Protein AF-G3CID5-F1 (afdb_monomer_lite)

Sequence (77 aa):
ARKSTGGKAPRKQLATKAARKSAPATGGVKKPHRYRPGTVALREIRRYQKSTELLIRKLPFQRLVREIAQDFKTDLR

Foldseek 3Di:
DDDDDDDDDPDDPPPPPPPPPPPPPPVPDDDDDDDDPPPVVVVVVVVCVVDDDDPDDDPVVVVVVQVVVCVVPNPDD

Secondary structure (DSSP, 8-state):
-PPPP----------------PPP-----PPPP-PPTTHHHHHHHHHHHH----SS-HHHHHHHHHHHHHHH-TT--

Organism: NCBI:txid689452

Radius of gyration: 41.52 Å; chains: 1; bounding box: 61×42×123 Å

pLDDT: mean 83.84, std 16.08, range [48.44, 98.62]

Structure (mmCIF, N/CA/C/O backbone):
data_AF-G3CID5-F1
#
_entry.id   AF-G3CID5-F1
#
loop_
_atom_site.group_PDB
_atom_site.id
_atom_site.type_symbol
_atom_site.label_atom_id
_atom_site.label_alt_id
_atom_site.label_comp_id
_atom_site.label_asym_id
_atom_site.label_entity_id
_atom_site.label_seq_id
_atom_site.pdbx_PDB_ins_code
_atom_site.Cartn_x
_atom_site.Cartn_y
_atom_site.Cartn_z
_atom_site.occupancy
_atom_site.B_iso_or_equiv
_atom_site.auth_seq_id
_atom_site.auth_comp_id
_atom_site.auth_asym_id
_atom_site.auth_atom_id
_atom_site.pdbx_PDB_model_num
ATOM 1 N N . ALA A 1 1 ? 40.938 30.680 -100.143 1.00 48.44 1 ALA A N 1
ATOM 2 C CA . ALA A 1 1 ? 39.710 29.856 -100.207 1.00 48.44 1 ALA A CA 1
ATOM 3 C C . ALA A 1 1 ? 39.167 29.627 -98.792 1.00 48.44 1 ALA A C 1
ATOM 5 O O . ALA A 1 1 ? 39.923 29.755 -97.839 1.00 48.44 1 ALA A O 1
ATOM 6 N N . ARG A 1 2 ? 37.850 29.431 -98.668 1.00 54.44 2 ARG A N 1
ATOM 7 C CA . ARG A 1 2 ? 36.988 29.712 -97.500 1.00 54.44 2 ARG A CA 1
ATOM 8 C C . ARG A 1 2 ? 37.315 28.926 -96.215 1.00 54.44 2 ARG A C 1
ATOM 10 O O . ARG A 1 2 ? 37.434 27.709 -96.252 1.00 54.44 2 ARG A O 1
ATOM 17 N N . LYS A 1 3 ? 37.309 29.627 -95.069 1.00 55.88 3 LYS A N 1
ATOM 18 C CA . LYS A 1 3 ? 37.055 29.047 -93.736 1.00 55.88 3 LYS A CA 1
ATOM 19 C C . LYS A 1 3 ? 35.574 28.652 -93.667 1.00 55.88 3 LYS A C 1
ATOM 21 O O . LYS A 1 3 ? 34.715 29.513 -93.854 1.00 55.88 3 LYS A O 1
ATOM 26 N N . SER A 1 4 ? 35.274 27.375 -93.443 1.00 62.81 4 SER A N 1
ATOM 27 C CA . SER A 1 4 ? 33.906 26.875 -93.293 1.00 62.81 4 SER A CA 1
ATOM 28 C C . SER A 1 4 ? 33.427 27.008 -91.850 1.00 62.81 4 SER A C 1
ATOM 30 O O . SER A 1 4 ? 34.073 26.550 -90.908 1.00 62.81 4 SER A O 1
ATOM 32 N N . THR A 1 5 ? 32.268 27.633 -91.712 1.00 59.50 5 THR A N 1
ATOM 33 C CA . THR A 1 5 ? 31.438 27.722 -90.517 1.00 59.50 5 THR A CA 1
ATOM 34 C C . THR A 1 5 ? 30.890 26.349 -90.122 1.00 59.50 5 THR A C 1
ATOM 36 O O . THR A 1 5 ? 30.417 25.586 -90.957 1.00 59.50 5 THR A O 1
ATOM 39 N N . GLY A 1 6 ? 30.915 26.051 -88.825 1.00 55.47 6 GLY A N 1
ATOM 40 C CA . GLY A 1 6 ? 30.298 24.857 -88.250 1.00 55.47 6 GLY A CA 1
ATOM 41 C C . GLY A 1 6 ? 29.941 25.115 -86.794 1.00 55.47 6 GLY A C 1
ATOM 42 O O . GLY A 1 6 ? 30.608 24.625 -85.888 1.00 55.47 6 GLY A O 1
ATOM 43 N N . GLY A 1 7 ? 28.941 25.971 -86.571 1.00 64.38 7 GLY A N 1
ATOM 44 C CA . GLY A 1 7 ? 28.463 26.329 -85.241 1.00 64.38 7 GLY A CA 1
ATOM 45 C C . GLY A 1 7 ? 27.936 25.104 -84.499 1.00 64.38 7 GLY A C 1
ATOM 46 O O . GLY A 1 7 ? 26.926 24.521 -84.883 1.00 64.38 7 GLY A O 1
ATOM 47 N N . LYS A 1 8 ? 28.610 24.728 -83.413 1.00 60.28 8 LYS A N 1
ATOM 48 C CA . LYS A 1 8 ? 28.131 23.727 -82.462 1.00 60.28 8 LYS A CA 1
ATOM 49 C C . LYS A 1 8 ? 27.728 24.465 -81.196 1.00 60.28 8 LYS A C 1
ATOM 51 O O . LYS A 1 8 ? 28.581 24.788 -80.382 1.00 60.28 8 LYS A O 1
ATOM 56 N N . ALA A 1 9 ? 26.441 24.774 -81.055 1.00 68.56 9 ALA A N 1
ATOM 57 C CA . ALA A 1 9 ? 25.896 25.307 -79.811 1.00 68.56 9 ALA A CA 1
ATOM 58 C C . ALA A 1 9 ? 25.625 24.138 -78.845 1.00 68.56 9 ALA A C 1
ATOM 60 O O . ALA A 1 9 ? 24.709 23.349 -79.097 1.00 68.56 9 ALA A O 1
ATOM 61 N N . PRO A 1 10 ? 26.366 23.981 -77.733 1.00 64.81 10 PRO A N 1
ATOM 62 C CA . PRO A 1 10 ? 26.021 23.003 -76.720 1.00 64.81 10 PRO A CA 1
ATOM 63 C C . PRO A 1 10 ? 24.953 23.607 -75.797 1.00 64.81 10 PRO A C 1
ATOM 65 O O . PRO A 1 10 ? 25.232 24.366 -74.877 1.00 64.81 10 PRO A O 1
ATOM 68 N N . ARG A 1 11 ? 23.700 23.291 -76.134 1.00 64.38 11 ARG A N 1
ATOM 69 C CA . ARG A 1 11 ? 22.546 23.009 -75.262 1.00 64.38 11 ARG A CA 1
ATOM 70 C C . ARG A 1 11 ? 22.644 23.514 -73.805 1.00 64.38 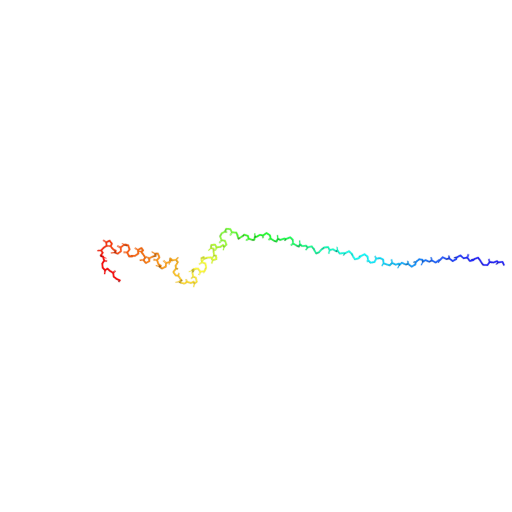11 ARG A C 1
ATOM 72 O O . ARG A 1 11 ? 23.333 22.917 -72.983 1.00 64.38 11 ARG A O 1
ATOM 79 N N . LYS A 1 12 ? 21.827 24.524 -73.461 1.00 64.50 12 LYS A N 1
ATOM 80 C CA . LYS A 1 12 ? 21.446 24.860 -72.071 1.00 64.50 12 LYS A CA 1
ATOM 81 C C . LYS A 1 12 ? 21.061 23.572 -71.330 1.00 64.50 12 LYS A C 1
ATOM 83 O O . LYS A 1 12 ? 20.047 22.956 -71.659 1.00 64.50 12 LYS A O 1
ATOM 88 N N . GLN A 1 13 ? 21.836 23.175 -70.323 1.00 63.56 13 GLN A N 1
ATOM 89 C CA . GLN A 1 13 ? 21.372 22.204 -69.337 1.00 63.56 13 GLN A CA 1
ATOM 90 C C . GLN A 1 13 ? 20.436 22.935 -68.375 1.00 63.56 13 GLN A C 1
ATOM 92 O O . GLN A 1 13 ? 20.867 23.597 -67.435 1.00 63.56 13 GLN A O 1
ATOM 97 N N . LEU A 1 14 ? 19.132 22.844 -68.634 1.00 61.56 14 LEU A N 1
ATOM 98 C CA . LEU A 1 14 ? 18.137 23.091 -67.600 1.00 61.56 14 LEU A CA 1
ATOM 99 C C . LEU A 1 14 ? 18.288 21.959 -66.585 1.00 61.56 14 LEU A C 1
ATOM 101 O O . LEU A 1 14 ? 17.886 20.828 -66.850 1.00 61.56 14 LEU A O 1
ATOM 105 N N . ALA A 1 15 ? 18.919 22.246 -65.450 1.00 67.06 15 ALA A N 1
ATOM 106 C CA . ALA A 1 15 ? 18.940 21.325 -64.330 1.00 67.06 15 ALA A CA 1
ATOM 107 C C . ALA A 1 15 ? 17.495 21.123 -63.858 1.00 67.06 15 ALA A C 1
ATOM 109 O O . ALA A 1 15 ? 16.931 21.950 -63.140 1.00 67.06 15 ALA A O 1
ATOM 110 N N . THR A 1 16 ? 16.872 20.021 -64.268 1.00 62.38 16 THR A N 1
ATOM 111 C CA . THR A 1 16 ? 15.634 19.544 -63.659 1.00 62.38 16 THR A CA 1
ATOM 112 C C . THR A 1 16 ? 15.972 19.090 -62.247 1.00 62.38 16 THR A C 1
ATOM 114 O O . THR A 1 16 ? 16.333 17.936 -62.011 1.00 62.38 16 THR A O 1
ATOM 117 N N . LYS A 1 17 ? 15.876 20.016 -61.291 1.00 63.84 17 LYS A N 1
ATOM 118 C CA . LYS A 1 17 ? 15.837 19.702 -59.866 1.00 63.84 17 LYS A CA 1
ATOM 119 C C . LYS A 1 17 ? 14.511 18.993 -59.608 1.00 63.84 17 LYS A C 1
ATOM 121 O O . LYS A 1 17 ? 13.523 19.612 -59.228 1.00 63.84 17 LYS A O 1
ATOM 126 N N . ALA A 1 18 ? 14.472 17.687 -59.862 1.00 64.69 18 ALA A N 1
ATOM 127 C CA . ALA A 1 18 ? 13.411 16.851 -59.339 1.00 64.69 18 ALA A CA 1
ATOM 128 C C . ALA A 1 18 ? 13.523 16.928 -57.814 1.00 64.69 18 ALA A C 1
ATOM 130 O O . ALA A 1 18 ? 14.441 16.361 -57.218 1.00 64.69 18 ALA A O 1
ATOM 131 N N . ALA A 1 19 ? 12.622 17.677 -57.182 1.00 65.06 19 ALA A N 1
ATOM 132 C CA . ALA A 1 19 ? 12.410 17.576 -55.753 1.00 65.06 19 ALA A CA 1
ATOM 133 C C . ALA A 1 19 ? 11.886 16.162 -55.493 1.00 65.06 19 ALA A C 1
ATOM 135 O O . ALA A 1 19 ? 10.683 15.907 -55.536 1.00 65.06 19 ALA A O 1
ATOM 136 N N . ARG A 1 20 ? 12.801 15.214 -55.270 1.00 64.94 20 ARG A N 1
ATOM 137 C CA . ARG A 1 20 ? 12.455 13.940 -54.654 1.00 64.94 20 ARG A CA 1
ATOM 138 C C . ARG A 1 20 ? 11.970 14.289 -53.253 1.00 64.94 20 ARG A C 1
ATOM 140 O O . ARG A 1 20 ? 12.770 14.441 -52.336 1.00 64.94 20 ARG A O 1
ATOM 147 N N . LYS A 1 21 ? 10.658 14.469 -53.097 1.00 64.38 21 LYS A N 1
ATOM 148 C CA . LYS A 1 21 ? 10.010 14.346 -51.796 1.00 64.38 21 LYS A CA 1
ATOM 149 C C . LYS A 1 21 ? 10.217 12.893 -51.379 1.00 64.38 21 LYS A C 1
ATOM 151 O O . LYS A 1 21 ? 9.439 12.025 -51.759 1.00 64.38 21 LYS A O 1
ATOM 156 N N . SER A 1 22 ? 11.292 12.611 -50.646 1.00 64.50 22 SER A N 1
ATOM 157 C CA . SER A 1 22 ? 11.281 11.447 -49.772 1.00 64.50 22 SER A CA 1
ATOM 158 C C . SER A 1 22 ? 10.127 11.684 -48.809 1.00 64.50 22 SER A C 1
ATOM 160 O O . SER A 1 22 ? 10.129 12.689 -48.092 1.00 64.50 22 SER A O 1
ATOM 162 N N . ALA A 1 23 ? 9.124 10.807 -48.825 1.00 71.00 23 ALA A N 1
ATOM 163 C CA . ALA A 1 23 ? 8.187 10.737 -47.715 1.00 71.00 23 ALA A CA 1
ATOM 164 C C . ALA A 1 23 ? 9.016 10.715 -46.417 1.00 71.00 23 ALA A C 1
ATOM 166 O O . ALA A 1 23 ? 10.069 10.061 -46.408 1.00 71.00 23 ALA A O 1
ATOM 167 N N . PRO A 1 24 ? 8.626 11.437 -45.350 1.00 68.12 24 PRO A N 1
ATOM 168 C CA . PRO A 1 24 ? 9.280 11.230 -44.070 1.00 68.12 24 PRO A CA 1
ATOM 169 C C . PRO A 1 24 ? 9.186 9.732 -43.802 1.00 68.12 24 PRO A C 1
ATOM 171 O O . PRO A 1 24 ? 8.096 9.164 -43.876 1.00 68.12 24 PRO A O 1
ATOM 174 N N . ALA A 1 25 ? 10.327 9.076 -43.588 1.00 65.31 25 ALA A N 1
ATOM 175 C CA . ALA A 1 25 ? 10.324 7.713 -43.102 1.00 65.31 25 ALA A CA 1
ATOM 176 C C . ALA A 1 25 ? 9.604 7.783 -41.758 1.00 65.31 25 ALA A C 1
ATOM 178 O O . ALA A 1 25 ? 10.181 8.209 -40.758 1.00 65.31 25 ALA A O 1
ATOM 179 N N . THR A 1 26 ? 8.307 7.481 -41.754 1.00 66.44 26 THR A N 1
ATOM 180 C CA . THR A 1 26 ? 7.525 7.317 -40.542 1.00 66.44 26 THR A CA 1
ATOM 181 C C . THR A 1 26 ? 8.164 6.131 -39.849 1.00 66.44 26 THR A C 1
ATOM 183 O O . THR A 1 26 ? 7.867 4.982 -40.179 1.00 66.44 26 THR A O 1
ATOM 186 N N . GLY A 1 27 ? 9.146 6.411 -38.988 1.00 69.75 27 GLY A N 1
ATOM 187 C CA . GLY A 1 27 ? 9.793 5.415 -38.156 1.00 69.75 27 GLY A CA 1
ATOM 188 C C . GLY A 1 27 ? 8.674 4.665 -37.462 1.00 69.75 27 GLY A C 1
ATOM 189 O O . GLY A 1 27 ? 7.903 5.276 -36.723 1.00 69.75 27 GLY A O 1
ATOM 190 N N . GLY A 1 28 ? 8.512 3.393 -37.829 1.00 77.56 28 GLY A N 1
ATOM 191 C CA . GLY A 1 28 ? 7.336 2.608 -37.484 1.00 77.56 28 GLY A CA 1
ATOM 192 C C . GLY A 1 28 ? 7.014 2.732 -36.001 1.00 77.56 28 GLY A C 1
ATOM 193 O O . GLY A 1 28 ? 7.920 2.763 -35.164 1.00 77.56 28 GLY A O 1
ATOM 194 N N . VAL A 1 29 ? 5.720 2.832 -35.692 1.00 77.62 29 VAL A N 1
ATOM 195 C CA . VAL A 1 29 ? 5.202 2.919 -34.324 1.00 77.62 29 VAL A CA 1
ATOM 196 C C . VAL A 1 29 ? 5.922 1.883 -33.460 1.00 77.62 29 VAL A C 1
ATOM 198 O O . VAL A 1 29 ? 5.826 0.678 -33.713 1.00 77.62 29 VAL A O 1
ATOM 201 N N . LYS A 1 30 ? 6.706 2.344 -32.474 1.00 81.44 30 LYS A N 1
ATOM 202 C CA . LYS A 1 30 ? 7.434 1.435 -31.584 1.00 81.44 30 LYS A CA 1
ATOM 203 C C . LYS A 1 30 ? 6.417 0.548 -30.878 1.00 81.44 30 LYS A C 1
ATOM 205 O O . LYS A 1 30 ? 5.467 1.041 -30.274 1.00 81.44 30 LYS A O 1
ATOM 210 N N . LYS A 1 31 ? 6.635 -0.765 -30.956 1.00 85.44 31 LYS A N 1
ATOM 211 C CA . LYS A 1 31 ? 5.819 -1.750 -30.242 1.00 85.44 31 LYS A CA 1
ATOM 212 C C . LYS A 1 31 ? 5.770 -1.391 -28.747 1.00 85.44 31 LYS A C 1
ATOM 214 O O . LYS A 1 31 ? 6.792 -0.940 -28.218 1.00 85.44 31 LYS A O 1
ATOM 219 N N . PRO A 1 32 ? 4.634 -1.613 -28.058 1.00 91.88 32 PRO A N 1
ATOM 220 C CA . PRO A 1 32 ? 4.548 -1.405 -26.618 1.00 91.88 32 PRO A CA 1
ATOM 221 C C . PRO A 1 32 ? 5.666 -2.155 -25.890 1.00 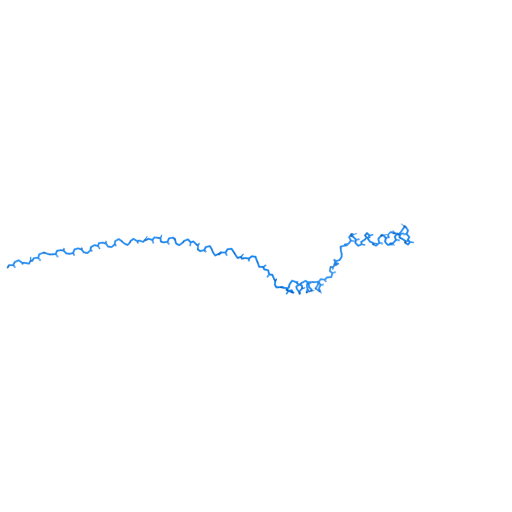91.88 32 PRO A C 1
ATOM 223 O O . PRO A 1 32 ? 5.869 -3.353 -26.095 1.00 91.88 32 PRO A O 1
ATOM 226 N N . HIS A 1 33 ? 6.417 -1.441 -25.053 1.00 92.56 33 HIS A N 1
ATOM 227 C CA . HIS A 1 33 ? 7.497 -2.037 -24.280 1.00 92.56 33 HIS A CA 1
ATOM 228 C C . HIS A 1 33 ? 6.924 -2.881 -23.136 1.00 92.56 33 HIS A C 1
ATOM 230 O O . HIS A 1 33 ? 6.182 -2.375 -22.293 1.00 92.56 33 HIS A O 1
ATOM 236 N N . ARG A 1 34 ? 7.326 -4.153 -23.062 1.00 96.06 34 ARG A N 1
ATOM 237 C CA . ARG A 1 34 ? 7.014 -5.046 -21.941 1.00 96.06 34 ARG A CA 1
ATOM 238 C C . ARG A 1 34 ? 8.277 -5.309 -21.128 1.00 96.06 34 ARG A C 1
ATOM 240 O O . ARG A 1 34 ? 9.285 -5.750 -21.669 1.00 96.06 34 ARG A O 1
ATOM 247 N N . TYR A 1 35 ? 8.212 -5.054 -19.822 1.00 96.88 35 TYR A N 1
ATOM 248 C CA . TYR A 1 35 ? 9.304 -5.378 -18.904 1.00 96.88 35 TYR A CA 1
ATOM 249 C C . TYR A 1 35 ? 9.525 -6.891 -18.814 1.00 96.88 35 TYR A C 1
ATOM 251 O O . TYR A 1 35 ? 8.579 -7.677 -18.908 1.00 96.88 35 TYR A O 1
ATOM 259 N N . ARG A 1 36 ? 10.778 -7.291 -18.582 1.00 97.19 36 ARG A N 1
ATOM 260 C CA . ARG A 1 36 ? 11.120 -8.690 -18.318 1.00 97.19 36 ARG A CA 1
ATOM 261 C C . ARG A 1 36 ? 10.486 -9.136 -16.990 1.00 97.19 36 ARG A C 1
ATOM 263 O O . ARG A 1 36 ? 10.326 -8.307 -16.084 1.00 97.19 36 ARG A O 1
ATOM 270 N N . PRO A 1 37 ? 10.143 -10.428 -16.847 1.00 98.25 37 PRO A N 1
ATOM 271 C CA . PRO A 1 37 ? 9.752 -10.986 -15.558 1.00 98.25 37 PRO A CA 1
ATOM 272 C C . PRO A 1 37 ? 10.772 -10.616 -14.472 1.00 98.25 37 PRO A C 1
ATOM 274 O O . PRO A 1 37 ? 11.973 -10.567 -14.729 1.00 98.25 37 PRO A O 1
ATOM 277 N N . GLY A 1 38 ? 10.290 -10.278 -13.277 1.00 97.81 38 GLY A N 1
ATOM 278 C CA . GLY A 1 38 ? 11.127 -9.846 -12.153 1.00 97.81 38 GLY A CA 1
ATOM 279 C C . GLY A 1 38 ? 11.481 -8.354 -12.132 1.00 97.81 38 GLY A C 1
ATOM 280 O O . GLY A 1 38 ? 11.649 -7.799 -11.050 1.00 97.81 38 GLY A O 1
ATOM 281 N N . THR A 1 39 ? 11.510 -7.646 -13.269 1.00 98.38 39 THR A N 1
ATOM 282 C CA . THR A 1 39 ? 11.853 -6.207 -13.277 1.00 98.38 39 THR A CA 1
ATOM 283 C C . THR A 1 39 ? 10.848 -5.361 -12.492 1.00 98.38 39 THR A C 1
ATOM 285 O O . THR A 1 39 ? 11.238 -4.475 -11.734 1.00 98.38 39 THR A O 1
ATOM 288 N N . VAL A 1 40 ? 9.551 -5.629 -12.662 1.00 98.19 40 VAL A N 1
ATOM 289 C CA . VAL A 1 40 ? 8.492 -4.897 -11.949 1.00 98.19 40 VAL A CA 1
ATOM 290 C C . VAL A 1 40 ? 8.470 -5.280 -10.468 1.00 98.19 40 VAL A C 1
ATOM 292 O O . VAL A 1 40 ? 8.433 -4.389 -9.626 1.00 98.19 40 VAL A O 1
ATOM 295 N N . ALA A 1 41 ? 8.628 -6.569 -10.156 1.00 98.38 41 ALA A N 1
ATOM 296 C CA . ALA A 1 41 ? 8.668 -7.066 -8.782 1.00 98.38 41 ALA A CA 1
ATOM 297 C C . ALA A 1 41 ? 9.815 -6.441 -7.969 1.00 98.38 41 ALA A C 1
ATOM 299 O O . ALA A 1 41 ? 9.591 -5.922 -6.881 1.00 98.38 41 ALA A O 1
ATOM 300 N N . LEU A 1 42 ? 11.039 -6.395 -8.513 1.00 98.62 42 LEU A N 1
ATOM 301 C CA . LEU A 1 42 ? 12.178 -5.760 -7.831 1.00 98.62 42 LEU A CA 1
ATOM 302 C C . LEU A 1 42 ? 11.957 -4.260 -7.597 1.00 98.62 42 LEU A C 1
ATOM 304 O O . LEU A 1 42 ? 12.389 -3.718 -6.579 1.00 98.62 42 LEU A O 1
ATOM 308 N N . ARG A 1 43 ? 11.283 -3.577 -8.528 1.00 98.38 43 ARG A N 1
ATOM 309 C CA . ARG A 1 43 ? 10.923 -2.163 -8.373 1.00 98.38 43 ARG A CA 1
ATOM 310 C C . ARG A 1 43 ? 9.885 -1.966 -7.266 1.00 98.38 43 ARG A C 1
ATOM 312 O O . ARG A 1 43 ? 10.017 -1.022 -6.493 1.00 98.38 43 ARG A O 1
ATOM 319 N N . GLU A 1 44 ? 8.890 -2.842 -7.179 1.00 98.12 44 GLU A N 1
ATOM 320 C CA . GLU A 1 44 ? 7.864 -2.816 -6.130 1.00 98.12 44 GLU A CA 1
ATOM 321 C C . GLU A 1 44 ? 8.449 -3.125 -4.749 1.00 98.12 44 GLU A C 1
ATOM 323 O O . GLU A 1 44 ? 8.194 -2.366 -3.817 1.00 98.12 44 GLU A O 1
ATOM 328 N N . ILE A 1 45 ? 9.321 -4.135 -4.627 1.00 98.38 45 ILE A N 1
ATOM 329 C CA . ILE A 1 45 ? 10.037 -4.448 -3.376 1.00 98.38 45 ILE A CA 1
ATOM 330 C C . ILE A 1 45 ? 10.805 -3.220 -2.879 1.00 98.38 45 ILE A C 1
ATOM 332 O O . ILE A 1 45 ? 10.631 -2.797 -1.738 1.00 98.38 45 ILE A O 1
ATOM 336 N N .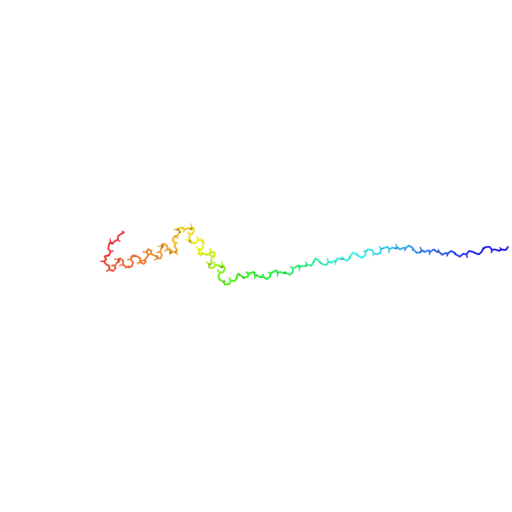 ARG A 1 46 ? 11.599 -2.586 -3.753 1.00 98.56 46 ARG A N 1
ATOM 337 C CA . ARG A 1 46 ? 12.348 -1.369 -3.399 1.00 98.56 46 ARG A CA 1
ATOM 338 C C . ARG A 1 46 ? 11.428 -0.212 -3.007 1.00 98.56 46 ARG A C 1
ATOM 340 O O . ARG A 1 46 ? 11.768 0.551 -2.109 1.00 98.56 46 ARG A O 1
ATOM 347 N N . ARG A 1 47 ? 10.278 -0.062 -3.675 1.00 98.38 47 ARG A N 1
ATOM 348 C CA . ARG A 1 47 ? 9.288 0.974 -3.349 1.00 98.38 47 ARG A CA 1
ATOM 349 C C . ARG A 1 47 ? 8.713 0.757 -1.946 1.00 98.38 47 ARG A C 1
ATOM 351 O O . ARG A 1 47 ? 8.750 1.692 -1.155 1.00 98.38 47 ARG A O 1
ATOM 358 N N . TYR A 1 48 ? 8.219 -0.444 -1.643 1.00 98.25 48 TYR A N 1
ATOM 359 C CA . TYR A 1 48 ? 7.556 -0.745 -0.367 1.00 98.25 48 TYR A CA 1
ATOM 360 C C . TYR A 1 48 ? 8.511 -0.875 0.818 1.00 98.25 48 TYR A C 1
ATOM 362 O O . TYR A 1 48 ? 8.091 -0.674 1.946 1.00 98.25 48 TYR A O 1
ATOM 370 N N . GLN A 1 49 ? 9.791 -1.165 0.583 1.00 98.25 49 GLN A N 1
ATOM 371 C CA . GLN A 1 49 ? 10.813 -1.078 1.631 1.00 98.25 49 GLN A CA 1
ATOM 372 C C . GLN A 1 49 ? 11.211 0.372 1.950 1.00 98.25 49 GLN A C 1
ATOM 374 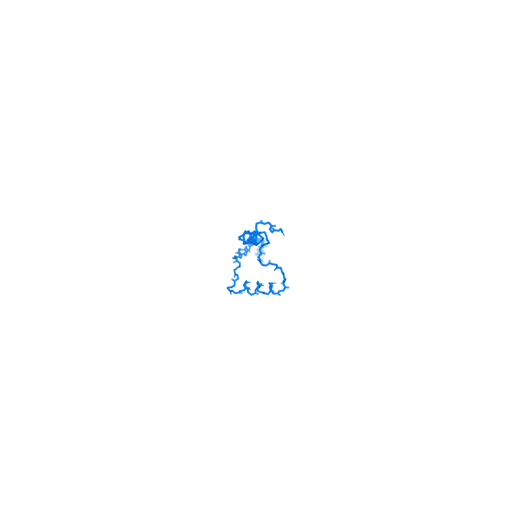O O . GLN A 1 49 ? 11.732 0.636 3.028 1.00 98.25 49 GLN A O 1
ATOM 379 N N . LYS A 1 50 ? 10.995 1.314 1.018 1.00 98.50 50 LYS A N 1
ATOM 380 C CA . LYS A 1 50 ? 11.308 2.738 1.215 1.00 98.50 50 LYS A CA 1
ATOM 381 C C . LYS A 1 50 ? 10.173 3.498 1.906 1.00 98.50 50 LYS A C 1
ATOM 383 O O . LYS A 1 50 ? 10.445 4.437 2.648 1.00 98.50 50 LYS A O 1
ATOM 388 N N . SER A 1 51 ? 8.920 3.155 1.614 1.00 97.75 51 SER A N 1
ATOM 389 C CA . SER A 1 51 ? 7.749 3.753 2.259 1.00 97.75 51 SER A CA 1
ATOM 390 C C . SER A 1 51 ? 7.269 2.914 3.444 1.00 97.75 51 SER A C 1
ATOM 392 O O . SER A 1 51 ? 7.659 1.768 3.621 1.00 97.75 51 SER A O 1
ATOM 394 N N . THR A 1 52 ? 6.393 3.495 4.258 1.00 97.31 52 THR A N 1
ATOM 395 C CA . THR A 1 52 ? 5.731 2.819 5.386 1.00 97.31 52 THR A CA 1
ATOM 396 C C . THR A 1 52 ? 4.206 2.906 5.269 1.00 97.31 52 THR A C 1
ATOM 398 O O . THR A 1 52 ? 3.479 2.868 6.260 1.00 97.31 52 THR A O 1
ATOM 401 N N . GLU A 1 53 ? 3.698 3.057 4.040 1.00 97.50 53 GLU A N 1
ATOM 402 C CA . GLU A 1 53 ? 2.259 3.091 3.781 1.00 97.50 53 GLU A CA 1
ATOM 403 C C . GLU A 1 53 ? 1.618 1.722 4.045 1.00 97.50 53 GLU A C 1
ATOM 405 O O . GLU A 1 53 ? 2.207 0.675 3.777 1.00 97.50 53 GLU A O 1
ATOM 410 N N . LEU A 1 54 ? 0.388 1.722 4.567 1.00 98.00 54 LEU A N 1
ATOM 411 C CA . LEU A 1 54 ? -0.350 0.481 4.788 1.00 98.00 54 LEU A CA 1
ATOM 412 C C . LEU A 1 54 ? -0.638 -0.195 3.444 1.00 98.00 54 LEU A C 1
ATOM 414 O O . LEU A 1 54 ? -1.256 0.401 2.561 1.00 98.00 54 LEU A O 1
ATOM 418 N N . LEU A 1 55 ? -0.246 -1.462 3.323 1.00 97.38 55 LEU A N 1
ATOM 419 C CA . LEU A 1 55 ? -0.487 -2.259 2.117 1.00 97.38 55 LEU A CA 1
ATOM 420 C C . LEU A 1 55 ? -1.940 -2.756 2.023 1.00 97.38 55 LEU A C 1
ATOM 422 O O . LEU A 1 55 ? -2.429 -3.052 0.935 1.00 97.38 55 LEU A O 1
ATOM 426 N N . ILE A 1 56 ? -2.647 -2.810 3.156 1.00 97.62 56 ILE A N 1
ATOM 427 C CA . ILE A 1 56 ? -4.054 -3.212 3.246 1.00 97.62 56 ILE A CA 1
ATOM 428 C C . ILE A 1 56 ? -4.934 -1.959 3.346 1.00 97.62 56 ILE A C 1
ATOM 430 O O . ILE A 1 56 ? -4.653 -1.026 4.103 1.00 97.62 56 ILE A O 1
ATOM 434 N N . ARG A 1 57 ? -6.030 -1.926 2.578 1.00 98.31 57 ARG A N 1
ATOM 435 C CA . ARG A 1 57 ? -6.994 -0.814 2.585 1.00 98.31 57 ARG A CA 1
ATOM 436 C C . ARG A 1 57 ? -7.673 -0.695 3.955 1.00 98.31 57 ARG A C 1
ATOM 438 O O . ARG A 1 57 ? -8.186 -1.676 4.483 1.00 98.31 57 ARG A O 1
ATOM 445 N N . LYS A 1 58 ? -7.765 0.535 4.475 1.00 97.94 58 LYS A N 1
ATOM 446 C CA . LYS A 1 58 ? -8.312 0.814 5.815 1.00 97.94 58 LYS A CA 1
ATOM 447 C C . LYS A 1 58 ? -9.772 0.376 5.989 1.00 97.94 58 LYS A C 1
ATOM 449 O O . LYS A 1 58 ? -10.069 -0.310 6.953 1.00 97.94 58 LYS A O 1
ATOM 454 N N . LEU A 1 59 ? -10.676 0.738 5.070 1.00 98.19 59 LEU A N 1
ATOM 455 C CA . LEU A 1 59 ? -12.115 0.481 5.245 1.00 98.19 59 LEU A CA 1
ATOM 456 C C . LEU A 1 59 ? -12.480 -1.020 5.240 1.00 98.19 59 LEU A C 1
ATOM 458 O O . LEU A 1 59 ? -13.183 -1.440 6.157 1.00 98.19 59 LEU A O 1
ATOM 462 N N . PRO A 1 60 ? -12.012 -1.851 4.286 1.00 98.38 60 PRO A N 1
ATOM 463 C CA . PRO A 1 60 ? -12.246 -3.294 4.348 1.00 98.38 60 PRO A CA 1
ATOM 464 C C . PRO A 1 60 ? -11.644 -3.938 5.601 1.00 98.38 60 PRO A C 1
ATOM 466 O O . PRO A 1 60 ? -12.314 -4.731 6.253 1.00 98.38 60 PRO A O 1
ATOM 469 N N . PHE A 1 61 ? -10.423 -3.546 5.988 1.00 98.50 61 PHE A N 1
ATOM 470 C CA . PHE A 1 61 ? -9.783 -4.063 7.200 1.00 98.50 61 PHE A CA 1
ATOM 471 C C . PHE A 1 61 ? -10.550 -3.670 8.470 1.00 98.50 61 PHE A C 1
ATOM 473 O O . PHE A 1 61 ? -10.776 -4.501 9.339 1.00 98.50 61 PHE A O 1
ATOM 480 N N . GLN A 1 62 ? -11.038 -2.430 8.550 1.00 98.00 62 GLN A N 1
ATOM 481 C CA . GLN A 1 62 ? -11.889 -1.970 9.647 1.00 98.00 62 GLN A CA 1
ATOM 482 C C . GLN A 1 62 ? -13.192 -2.775 9.743 1.00 98.00 62 GLN A C 1
ATOM 484 O O . GLN A 1 62 ? -13.632 -3.069 10.850 1.00 98.00 62 GLN A O 1
ATOM 489 N N . ARG A 1 63 ? -13.824 -3.116 8.611 1.00 97.88 63 ARG A N 1
ATOM 490 C CA . ARG A 1 63 ? -15.033 -3.958 8.604 1.00 97.88 63 ARG A CA 1
ATOM 491 C C . ARG A 1 63 ? -14.738 -5.351 9.154 1.00 97.88 63 ARG A C 1
ATOM 493 O O . ARG A 1 63 ? -15.469 -5.790 10.028 1.00 97.88 63 ARG A O 1
ATOM 500 N N . LEU A 1 64 ? -13.635 -5.967 8.725 1.00 97.94 64 LEU A N 1
ATOM 501 C CA . LEU A 1 64 ? -13.190 -7.264 9.242 1.00 97.94 64 LEU A CA 1
ATOM 502 C C . LEU A 1 64 ? -12.940 -7.226 10.757 1.00 97.94 64 LEU A C 1
ATOM 504 O O . LEU A 1 64 ? -13.370 -8.116 11.478 1.00 97.94 64 LEU A O 1
ATOM 508 N N . VAL A 1 65 ? -12.284 -6.175 11.258 1.00 97.50 65 VAL A N 1
ATOM 509 C CA . VAL A 1 65 ? -12.061 -6.010 12.704 1.00 97.50 65 VAL A CA 1
ATOM 510 C C . VAL A 1 65 ? -13.388 -5.917 13.463 1.00 97.50 65 VAL A C 1
ATOM 512 O O . VAL A 1 65 ? -13.512 -6.503 14.533 1.00 97.50 65 VAL A O 1
ATOM 515 N N . ARG A 1 66 ? -14.386 -5.206 12.918 1.00 96.31 66 ARG A N 1
ATOM 516 C CA . ARG A 1 66 ? -15.719 -5.098 13.534 1.00 96.31 66 ARG A CA 1
ATOM 517 C C . ARG A 1 66 ? -16.482 -6.418 13.512 1.00 96.31 66 ARG A C 1
ATOM 519 O O . ARG A 1 66 ? -17.097 -6.738 14.518 1.00 96.31 66 ARG A O 1
ATOM 526 N N . GLU A 1 67 ? -16.411 -7.157 12.409 1.00 96.06 67 GLU A N 1
ATOM 527 C CA . GLU A 1 67 ? -17.014 -8.488 12.271 1.00 96.06 67 GLU A CA 1
ATOM 528 C C . GLU A 1 67 ? -16.497 -9.428 13.366 1.00 96.06 67 GLU A C 1
ATOM 530 O O . GLU A 1 67 ? -17.280 -9.913 14.172 1.00 96.06 67 GLU A O 1
ATOM 535 N N . ILE A 1 68 ? -15.172 -9.553 13.499 1.00 97.19 68 ILE A N 1
ATOM 536 C CA . ILE A 1 68 ? -14.552 -10.398 14.529 1.00 97.19 68 ILE A CA 1
ATOM 537 C C . ILE A 1 68 ? -14.883 -9.890 15.938 1.00 97.19 68 ILE A C 1
ATOM 539 O O . ILE A 1 68 ? -15.184 -10.677 16.827 1.00 97.19 68 ILE A O 1
ATOM 543 N N . ALA A 1 69 ? -14.818 -8.576 16.180 1.00 96.81 69 ALA A N 1
ATOM 544 C CA . ALA A 1 69 ? -15.101 -8.020 17.504 1.00 96.81 69 ALA A CA 1
ATOM 545 C C . ALA A 1 69 ? -16.551 -8.276 17.949 1.00 96.81 69 ALA A C 1
ATOM 547 O O . ALA A 1 69 ? -16.790 -8.505 19.137 1.00 96.81 69 ALA A O 1
ATOM 548 N N . GLN A 1 70 ? -17.498 -8.264 17.008 1.00 95.62 70 GLN A N 1
ATOM 549 C CA . GLN A 1 70 ? -18.911 -8.499 17.280 1.00 95.62 70 GLN A CA 1
ATOM 550 C C . GLN A 1 70 ? -19.179 -9.922 17.789 1.00 95.62 70 GLN A C 1
ATOM 552 O O . GLN A 1 70 ? -20.054 -10.082 18.640 1.00 95.62 70 GLN A O 1
ATOM 557 N N . ASP A 1 71 ? -18.384 -10.911 17.367 1.00 95.31 71 ASP A N 1
ATOM 558 C CA . ASP A 1 71 ? -18.465 -12.294 17.862 1.00 95.31 71 ASP A CA 1
ATOM 559 C C . ASP A 1 71 ? -18.096 -12.417 19.352 1.00 95.31 71 ASP A C 1
ATOM 561 O O . ASP A 1 71 ? -18.551 -13.333 20.037 1.00 95.31 71 ASP A O 1
ATOM 565 N N . PHE A 1 72 ? -17.291 -11.486 19.880 1.00 94.56 72 PHE A N 1
ATOM 566 C CA . PHE A 1 72 ? -16.878 -11.477 21.288 1.00 94.56 72 PHE A CA 1
ATOM 567 C C . PHE A 1 72 ? -17.710 -10.528 22.153 1.00 94.56 72 PHE A C 1
ATOM 569 O O . PHE A 1 72 ? -18.018 -10.848 23.303 1.00 94.56 72 PHE A O 1
ATOM 576 N N . LYS A 1 73 ? -18.029 -9.329 21.647 1.00 92.50 73 LYS A N 1
ATOM 577 C CA . LYS A 1 73 ? -18.795 -8.313 22.381 1.00 92.50 73 LYS A CA 1
ATOM 578 C C . LYS A 1 73 ? -19.433 -7.303 21.425 1.00 92.50 73 LYS A C 1
ATOM 580 O O . LYS A 1 73 ? -18.742 -6.577 20.716 1.00 92.50 73 LYS A O 1
ATOM 585 N N . THR A 1 74 ? -20.756 -7.185 21.489 1.00 88.31 74 THR A N 1
ATOM 586 C CA . THR A 1 74 ? -21.574 -6.405 20.542 1.00 88.31 74 THR A CA 1
ATOM 587 C C . THR A 1 74 ? -21.405 -4.884 20.626 1.00 88.31 74 THR A C 1
ATOM 589 O O . THR A 1 74 ? -21.655 -4.200 19.639 1.00 88.31 74 THR A O 1
ATOM 592 N N . ASP A 1 75 ? -20.945 -4.341 21.759 1.00 85.75 75 ASP A N 1
ATOM 593 C CA . ASP A 1 75 ? -20.915 -2.888 22.017 1.00 85.75 75 ASP A CA 1
ATOM 594 C C . ASP A 1 75 ? -19.507 -2.259 21.985 1.00 85.75 75 ASP A C 1
ATOM 596 O O . ASP A 1 75 ? -19.289 -1.176 22.538 1.00 85.75 75 ASP A O 1
ATOM 600 N N . LEU A 1 76 ? -18.520 -2.927 21.374 1.00 86.38 76 LEU A N 1
ATOM 601 C CA . LEU A 1 76 ? -17.179 -2.354 21.206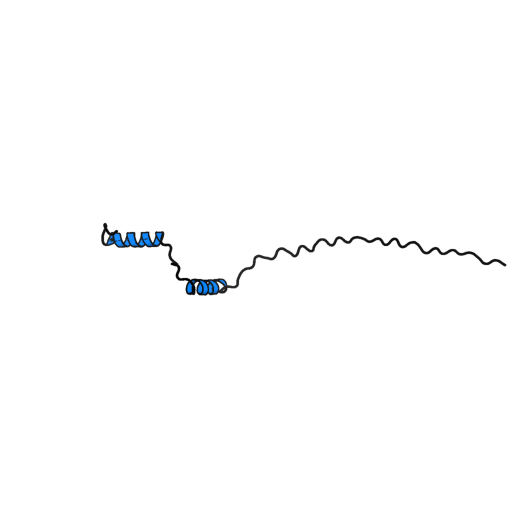 1.00 86.38 76 LEU A CA 1
ATOM 602 C C . LEU A 1 76 ? -17.210 -1.163 20.225 1.00 86.38 76 LEU A C 1
ATOM 604 O O . LEU A 1 76 ? -17.721 -1.282 19.108 1.00 86.38 76 LEU A O 1
ATOM 608 N N . ARG A 1 77 ? -16.646 -0.016 20.630 1.00 83.75 77 ARG A N 1
ATOM 609 C CA . ARG A 1 77 ? -16.585 1.214 19.820 1.00 83.75 77 ARG A CA 1
ATOM 610 C C . ARG A 1 77 ? -15.177 1.541 19.355 1.00 83.75 77 ARG A C 1
ATOM 612 O O . ARG A 1 77 ? -14.271 1.527 20.213 1.00 83.75 77 ARG A O 1
#

InterPro domains:
  IPR000164 Histone H3/CENP-A [PR00622] (10-24)
  IPR000164 Histone H3/CENP-A [PR00622] (27-48)
  IPR000164 Histone H3/CENP-A [PR00622] (51-68)
  IPR000164 Histone H3/CENP-A [PR00622] (73-77)
  IPR000164 Histone H3/CENP-A [PS00322] (8-14)
  IPR000164 Histone H3/CENP-A [PS00959] (60-68)
  IPR000164 Histone H3/CENP-A [PTHR11426] (1-77)
  IPR000164 Histone H3/CENP-A [SM00428] (27-77)
  IPR007125 Core Histone H2A/H2B/H3 domain [PF00125] (37-77)
  IPR009072 Histone-fold [G3DSA:1.10.20.10] (1-77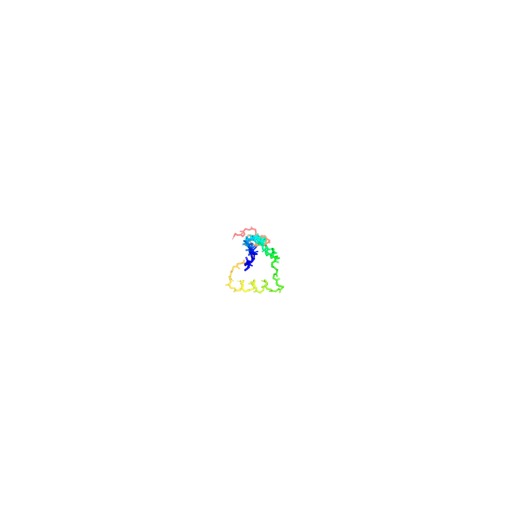)
  IPR009072 Histone-fold [SSF47113] (1-77)